Protein AF-A0A3P7MXN6-F1 (afdb_monomer_lite)

Secondary structure (DSSP, 8-state):
-----TT-SS-HHHHHHHHHHHHHHHHHHHTT--B-TTSPBPPPP---PPP---HHHHHHHHHHHTTT-SSPPPGGGSTT----------SS-SGGGTTTHHHHHHHHHHHHHHHT--------

Foldseek 3Di:
DQPDQPPDPDDSVLQVVLLVLLQVLLVCLQVQNDAAQVRHTAYHDPDDDRDDDDNVVRVLVVVVVVVVDPDDDDCVSAPVHDDDDDDDDDPDDPVVCSSPVSVVSSVVVSCCRNNPGPDRDDPD

pLDDT: mean 92.4, std 8.67, range [43.22, 98.19]

InterPro domains:
  IPR001283 Cysteine-rich secretory protein-related [PTHR10334] (16-118)
  IPR014044 CAP domain [PF00188] (20-91)
  IPR014044 CAP domain [SM00198] (13-124)
  IPR035940 CAP superfamily [G3DSA:3.40.33.10] (1-124)
  IPR035940 CAP superfamily [SSF55797] (6-118)

Organism: Onchocerca ochengi (NCBI:txid42157)

Sequence (124 aa):
VTNICLESKLTPLYRENIVAQINKYRSDLVNGKLKNADGKLLPRGKNMLEMTWDCKLENSAQKWADQCAFRHSPENQRVGIGENIYTFRLSRSVEIFNTTASMIAVGSWGSQLSQSYKNNPSNT

Radius of gyration: 16.42 Å; chains: 1; bounding box: 37×36×37 Å

Structure (mmCIF, N/CA/C/O backbone):
data_AF-A0A3P7MXN6-F1
#
_entry.id   AF-A0A3P7MXN6-F1
#
loop_
_atom_site.group_PDB
_atom_site.id
_atom_site.type_symbol
_atom_site.label_atom_id
_atom_site.label_alt_id
_atom_site.label_comp_id
_atom_site.label_asym_id
_atom_site.label_entity_id
_atom_site.label_seq_id
_atom_site.pdbx_PDB_ins_code
_atom_site.Cartn_x
_atom_site.Cartn_y
_atom_site.Cartn_z
_atom_site.occupancy
_atom_site.B_iso_or_equiv
_atom_site.auth_seq_id
_atom_site.auth_comp_id
_atom_site.auth_asym_id
_atom_site.auth_atom_id
_atom_site.pdbx_PDB_model_num
ATOM 1 N N . VAL A 1 1 ? 11.336 -17.733 6.733 1.00 43.22 1 VAL A N 1
ATOM 2 C CA . VAL A 1 1 ? 11.270 -18.061 5.291 1.00 43.22 1 VAL A CA 1
ATOM 3 C C . VAL A 1 1 ? 11.400 -16.751 4.544 1.00 43.22 1 VAL A C 1
ATOM 5 O O . VAL A 1 1 ? 10.565 -15.882 4.750 1.00 43.22 1 VAL A O 1
ATOM 8 N N . THR A 1 2 ? 12.482 -16.540 3.802 1.00 50.03 2 THR A N 1
ATOM 9 C CA . THR A 1 2 ? 12.650 -15.332 2.986 1.00 50.03 2 THR A CA 1
ATOM 10 C C . THR A 1 2 ? 11.583 -15.345 1.892 1.00 50.03 2 THR A C 1
ATOM 12 O O . THR A 1 2 ? 11.527 -16.266 1.082 1.00 50.03 2 THR A O 1
ATOM 15 N N . ASN A 1 3 ? 10.682 -14.362 1.913 1.00 61.31 3 ASN A N 1
ATOM 16 C CA . ASN A 1 3 ? 9.594 -14.233 0.946 1.00 61.31 3 ASN A CA 1
ATOM 17 C C . ASN A 1 3 ? 10.173 -13.677 -0.371 1.00 61.31 3 ASN A C 1
ATOM 19 O O . ASN A 1 3 ? 10.178 -12.469 -0.614 1.00 61.31 3 ASN A O 1
ATOM 23 N N . ILE A 1 4 ? 10.811 -14.555 -1.150 1.00 79.06 4 ILE A N 1
ATOM 24 C CA . ILE A 1 4 ? 11.471 -14.208 -2.412 1.00 79.06 4 ILE A CA 1
ATOM 25 C C . ILE A 1 4 ? 10.415 -14.201 -3.519 1.00 79.06 4 ILE A C 1
ATOM 27 O O . ILE A 1 4 ? 9.860 -15.243 -3.857 1.00 79.06 4 ILE A O 1
ATOM 31 N N . CYS A 1 5 ? 10.177 -13.033 -4.112 1.00 89.56 5 CYS A N 1
ATOM 32 C CA . CYS A 1 5 ? 9.378 -12.906 -5.327 1.00 89.56 5 CYS A CA 1
ATOM 33 C C . CYS A 1 5 ? 10.303 -12.917 -6.551 1.00 89.56 5 CYS A C 1
ATOM 35 O O . CYS A 1 5 ? 11.247 -12.128 -6.626 1.00 89.56 5 CYS A O 1
ATOM 37 N N . LEU A 1 6 ? 10.051 -13.834 -7.489 1.00 87.00 6 LEU A N 1
ATOM 38 C CA . LEU A 1 6 ? 10.842 -13.991 -8.715 1.00 87.00 6 LEU A CA 1
ATOM 39 C C . LEU A 1 6 ? 10.684 -12.770 -9.633 1.00 87.00 6 LEU A C 1
ATOM 41 O O . LEU A 1 6 ? 9.590 -12.222 -9.728 1.00 87.00 6 LEU A O 1
ATOM 45 N N . GLU A 1 7 ? 11.773 -12.374 -10.304 1.00 84.25 7 GLU A N 1
ATOM 46 C CA . GLU A 1 7 ? 11.818 -11.282 -11.304 1.00 84.25 7 GLU A CA 1
ATOM 47 C C . GLU A 1 7 ? 11.319 -9.916 -10.812 1.00 84.25 7 GLU A C 1
ATOM 49 O O . GLU A 1 7 ? 10.943 -9.039 -11.591 1.00 84.25 7 GLU A O 1
ATOM 54 N N . SER A 1 8 ? 11.322 -9.714 -9.500 1.00 89.75 8 SER A N 1
ATOM 55 C CA . SER A 1 8 ? 10.802 -8.486 -8.941 1.00 89.75 8 SER A CA 1
ATOM 56 C C . SER A 1 8 ? 11.770 -7.304 -9.064 1.00 89.75 8 SER A C 1
ATOM 58 O O . SER A 1 8 ? 12.981 -7.432 -8.881 1.00 89.75 8 SER A O 1
ATOM 60 N N . LYS A 1 9 ? 11.186 -6.117 -9.264 1.00 91.81 9 LYS A N 1
ATOM 61 C CA . LYS A 1 9 ? 11.856 -4.812 -9.177 1.00 91.81 9 LYS A CA 1
ATOM 62 C C . LYS A 1 9 ? 11.906 -4.235 -7.751 1.00 91.81 9 LYS A C 1
ATOM 64 O O . LYS A 1 9 ? 12.485 -3.172 -7.547 1.00 91.81 9 LYS A O 1
ATOM 69 N N . LEU A 1 10 ? 11.318 -4.915 -6.765 1.00 90.31 10 LEU A N 1
ATOM 70 C CA . LEU A 1 10 ? 11.335 -4.557 -5.345 1.00 90.31 10 LEU A CA 1
ATOM 71 C C . LEU A 1 10 ? 12.268 -5.477 -4.552 1.00 90.31 10 LEU A C 1
ATOM 73 O O . LEU A 1 10 ? 12.280 -6.702 -4.712 1.00 90.31 10 LEU A O 1
ATOM 77 N N . THR A 1 11 ? 13.015 -4.890 -3.620 1.00 90.25 11 THR A N 1
ATOM 78 C CA . THR A 1 11 ? 13.839 -5.653 -2.677 1.00 90.25 11 THR A CA 1
ATOM 79 C C . THR A 1 11 ? 12.976 -6.247 -1.552 1.00 90.25 11 THR A C 1
ATOM 81 O O . THR A 1 11 ? 11.913 -5.701 -1.245 1.00 90.25 11 THR A O 1
ATOM 84 N N . PRO A 1 12 ? 13.410 -7.335 -0.883 1.00 91.00 12 PRO A N 1
ATOM 85 C CA . PRO A 1 12 ? 12.682 -7.899 0.260 1.00 91.00 12 PRO A CA 1
ATOM 86 C C . PRO A 1 12 ? 12.408 -6.877 1.372 1.00 91.00 12 PRO A C 1
ATOM 88 O O . PRO A 1 12 ? 11.267 -6.739 1.803 1.00 91.00 12 PRO A O 1
ATOM 91 N N . LEU A 1 13 ? 13.419 -6.082 1.740 1.00 89.25 13 LEU A N 1
ATOM 92 C CA . LEU A 1 13 ? 13.285 -5.015 2.735 1.00 89.25 13 LEU A CA 1
ATOM 93 C C . LEU A 1 13 ? 12.218 -3.984 2.336 1.00 89.25 13 LEU A C 1
ATOM 95 O O . LEU A 1 13 ? 11.487 -3.470 3.180 1.00 89.25 13 LEU A O 1
ATOM 99 N N . TYR A 1 14 ? 12.100 -3.681 1.042 1.00 90.44 14 TYR A N 1
ATOM 100 C CA . TYR A 1 14 ? 11.094 -2.738 0.570 1.00 90.44 14 TYR A CA 1
ATOM 101 C C . TYR A 1 14 ? 9.671 -3.271 0.761 1.00 90.44 14 TYR A C 1
ATOM 103 O O . TYR A 1 14 ? 8.805 -2.545 1.244 1.00 90.44 14 TYR A O 1
ATOM 111 N N . ARG A 1 15 ? 9.440 -4.557 0.471 1.00 92.75 15 ARG A N 1
ATOM 112 C CA . ARG A 1 15 ? 8.152 -5.224 0.727 1.00 92.75 15 ARG A CA 1
ATOM 113 C C . ARG A 1 15 ? 7.792 -5.208 2.205 1.00 92.75 15 ARG A C 1
ATOM 115 O O . ARG A 1 15 ? 6.669 -4.855 2.559 1.00 92.75 15 ARG A O 1
ATOM 122 N N . GLU A 1 16 ? 8.752 -5.563 3.058 1.00 93.06 16 GLU A N 1
ATOM 123 C CA . GLU A 1 16 ? 8.580 -5.574 4.513 1.00 93.06 16 GLU A CA 1
ATOM 124 C C . GLU A 1 16 ? 8.166 -4.191 5.022 1.00 93.06 16 GLU A C 1
ATOM 126 O O . GLU A 1 16 ? 7.184 -4.075 5.756 1.00 93.06 16 GLU A O 1
ATOM 131 N N . ASN A 1 17 ? 8.827 -3.132 4.549 1.00 92.50 17 ASN A N 1
ATOM 132 C CA . ASN A 1 17 ? 8.486 -1.758 4.911 1.00 92.50 17 ASN A CA 1
ATOM 133 C C . ASN A 1 17 ? 7.079 -1.351 4.446 1.00 92.50 17 ASN A C 1
ATOM 135 O O . ASN A 1 17 ? 6.359 -0.685 5.194 1.00 92.50 17 ASN A O 1
ATOM 139 N N . ILE A 1 18 ? 6.657 -1.756 3.242 1.00 94.12 18 ILE A N 1
ATOM 140 C CA . ILE A 1 18 ? 5.304 -1.470 2.737 1.00 94.12 18 ILE A CA 1
ATOM 141 C C . ILE A 1 18 ? 4.250 -2.147 3.616 1.00 94.12 18 ILE A C 1
ATOM 143 O O . ILE A 1 18 ? 3.323 -1.481 4.085 1.00 94.12 18 ILE A O 1
ATOM 147 N N . VAL A 1 19 ? 4.397 -3.451 3.874 1.00 96.25 19 VAL A N 1
ATOM 148 C CA . VAL A 1 19 ? 3.454 -4.208 4.715 1.00 96.25 19 VAL A CA 1
ATOM 149 C C . VAL A 1 19 ? 3.419 -3.641 6.127 1.00 96.25 19 VAL A C 1
ATOM 151 O O . VAL A 1 19 ? 2.335 -3.403 6.659 1.00 96.25 19 VAL A O 1
ATOM 154 N N . ALA A 1 20 ? 4.584 -3.359 6.716 1.00 95.75 20 ALA A N 1
ATOM 155 C CA . ALA A 1 20 ? 4.682 -2.782 8.050 1.00 95.75 20 ALA A CA 1
ATOM 156 C C . ALA A 1 20 ? 3.956 -1.433 8.137 1.00 95.75 20 ALA A C 1
ATOM 158 O O . ALA A 1 20 ? 3.207 -1.199 9.086 1.00 95.75 20 ALA A O 1
ATOM 159 N N . GLN A 1 21 ? 4.108 -0.561 7.137 1.00 95.56 21 GLN A N 1
ATOM 160 C CA . GLN A 1 21 ? 3.436 0.738 7.118 1.00 95.56 21 GLN A CA 1
ATOM 161 C C . GLN A 1 21 ? 1.912 0.602 6.978 1.00 95.56 21 GLN A C 1
ATOM 163 O O . GLN A 1 21 ? 1.165 1.297 7.673 1.00 95.56 21 GLN A O 1
ATOM 168 N N . ILE A 1 22 ? 1.439 -0.311 6.123 1.00 97.44 22 ILE A N 1
ATOM 169 C CA . ILE A 1 22 ? 0.006 -0.595 5.961 1.00 97.44 22 ILE A CA 1
ATOM 170 C C . ILE A 1 22 ? -0.574 -1.165 7.263 1.00 97.44 22 ILE A C 1
ATOM 172 O O . ILE A 1 22 ? -1.599 -0.681 7.746 1.00 97.44 22 ILE A O 1
ATOM 176 N N . ASN A 1 23 ? 0.088 -2.151 7.871 1.00 98.19 23 ASN A N 1
ATOM 177 C CA . ASN A 1 23 ? -0.366 -2.769 9.118 1.00 98.19 23 ASN A CA 1
ATOM 178 C C . ASN A 1 23 ? -0.301 -1.806 10.305 1.00 98.19 23 ASN A C 1
ATOM 180 O O . ASN A 1 23 ? -1.208 -1.814 11.135 1.00 98.19 23 ASN A O 1
ATOM 184 N N . LYS A 1 24 ? 0.691 -0.907 10.355 1.00 97.44 24 LYS A N 1
ATOM 185 C CA . LYS A 1 24 ? 0.730 0.187 11.335 1.00 97.44 24 LYS A CA 1
ATOM 186 C C . LYS A 1 24 ? -0.510 1.070 11.211 1.00 97.44 24 LYS A C 1
ATOM 188 O O . LYS A 1 24 ? -1.188 1.296 12.209 1.00 97.44 24 LYS A O 1
ATOM 193 N N . TYR A 1 25 ? -0.851 1.509 9.998 1.00 97.25 25 TYR A N 1
ATOM 194 C CA . TYR A 1 25 ? -2.045 2.326 9.770 1.00 97.25 25 TYR A CA 1
ATOM 195 C C . TYR A 1 25 ? -3.333 1.584 10.166 1.00 97.25 25 TYR A C 1
ATOM 197 O O . TYR A 1 25 ? -4.175 2.139 10.869 1.00 97.25 25 TYR A O 1
ATOM 205 N N . ARG A 1 26 ? -3.472 0.306 9.778 1.00 98.00 26 ARG A N 1
ATOM 206 C CA . ARG A 1 26 ? -4.611 -0.551 10.168 1.00 98.00 26 ARG A CA 1
ATOM 207 C C . ARG A 1 26 ? -4.717 -0.709 11.685 1.00 98.00 26 ARG A C 1
ATOM 209 O O . ARG A 1 26 ? -5.819 -0.640 12.223 1.00 98.00 26 ARG A O 1
ATOM 216 N N . SER A 1 27 ? -3.585 -0.881 12.367 1.00 98.12 27 SER A N 1
ATOM 217 C CA . SER A 1 27 ? -3.502 -0.970 13.827 1.00 98.12 27 SER A CA 1
ATOM 218 C C . SER A 1 27 ? -3.907 0.342 14.501 1.00 98.12 27 SER A C 1
ATOM 220 O O . SER A 1 27 ? -4.711 0.340 15.432 1.00 98.12 27 SER A O 1
ATOM 222 N N . ASP A 1 28 ? -3.414 1.482 14.019 1.00 97.56 28 ASP A N 1
ATOM 223 C CA . ASP A 1 28 ? -3.774 2.789 14.570 1.00 97.56 28 ASP A CA 1
ATOM 224 C C . ASP A 1 28 ? -5.261 3.109 14.349 1.00 97.56 28 ASP A C 1
ATOM 226 O O . ASP A 1 28 ? -5.910 3.648 15.251 1.00 97.56 28 ASP A O 1
ATOM 230 N N . LEU A 1 29 ? -5.825 2.701 13.205 1.00 96.38 29 LEU A N 1
ATOM 231 C CA . LEU A 1 29 ? -7.258 2.790 12.927 1.00 96.38 29 LEU A CA 1
ATOM 232 C C . LEU A 1 29 ? -8.073 2.004 13.961 1.00 96.38 29 LEU A C 1
ATOM 234 O O . LEU A 1 29 ? -8.926 2.581 14.630 1.00 96.38 29 LEU A O 1
ATOM 238 N N . VAL A 1 30 ? -7.796 0.708 14.141 1.00 96.38 30 VAL A N 1
ATOM 239 C CA . VAL A 1 30 ? -8.591 -0.128 15.063 1.00 96.38 30 VAL A CA 1
ATOM 240 C C . VAL A 1 30 ? -8.357 0.190 16.533 1.00 96.38 30 VAL A C 1
ATOM 242 O O . VAL A 1 30 ? -9.215 -0.092 17.361 1.00 96.38 30 VAL A O 1
ATOM 245 N N . ASN A 1 31 ? -7.243 0.827 16.876 1.00 96.88 31 ASN A N 1
ATOM 246 C CA . ASN A 1 31 ? -7.011 1.323 18.229 1.00 96.88 31 ASN A CA 1
ATOM 247 C C . ASN A 1 31 ? -7.644 2.703 18.486 1.00 96.88 31 ASN A C 1
ATOM 249 O O . ASN A 1 31 ? -7.507 3.231 19.592 1.00 96.88 31 ASN A O 1
ATOM 253 N N . GLY A 1 32 ? -8.357 3.270 17.505 1.00 96.06 32 GLY A N 1
ATOM 254 C CA . GLY A 1 32 ? -9.064 4.544 17.634 1.00 96.06 32 GLY A CA 1
ATOM 255 C C . GLY A 1 32 ? -8.126 5.745 17.746 1.00 96.06 32 GLY A C 1
ATOM 256 O O . GLY A 1 32 ? -8.412 6.690 18.477 1.00 96.06 32 GLY A O 1
ATOM 257 N N . LYS A 1 33 ? -6.968 5.696 17.076 1.00 97.44 33 LYS A N 1
ATOM 258 C CA . LYS A 1 33 ? -5.964 6.774 17.103 1.00 97.44 33 LYS A CA 1
ATOM 259 C C . LYS A 1 33 ? -6.076 7.739 15.925 1.00 97.44 33 LYS A C 1
ATOM 261 O O . LYS A 1 33 ? -5.461 8.803 15.949 1.00 97.44 33 LYS A O 1
ATOM 266 N N . LEU A 1 34 ? -6.821 7.365 14.887 1.00 96.81 34 LEU A N 1
ATOM 267 C CA . LEU A 1 34 ? -6.982 8.168 13.678 1.00 96.81 34 LEU A CA 1
ATOM 268 C C . LEU A 1 34 ? -8.252 9.014 13.742 1.00 96.81 34 LEU A C 1
ATOM 270 O O . LEU A 1 34 ? -9.255 8.614 14.338 1.00 96.81 34 LEU A O 1
ATOM 274 N N . LYS A 1 35 ? -8.194 10.189 13.114 1.00 96.75 35 LYS A N 1
ATOM 275 C CA . LYS A 1 35 ? -9.304 11.139 13.039 1.00 96.75 35 LYS A CA 1
ATOM 276 C C . LYS A 1 35 ? -9.983 11.089 11.675 1.00 96.75 35 LYS A C 1
ATOM 278 O O . LYS A 1 35 ? -9.317 10.901 10.658 1.00 96.75 35 LYS A O 1
ATOM 283 N N . ASN A 1 36 ? -11.292 11.299 11.677 1.00 96.81 36 ASN A N 1
ATOM 284 C CA . ASN A 1 36 ? -12.087 11.551 10.482 1.00 96.81 36 ASN A CA 1
ATOM 285 C C . ASN A 1 36 ? -11.909 13.013 10.002 1.00 96.81 36 ASN A C 1
ATOM 287 O O . ASN A 1 36 ? -11.179 13.795 10.622 1.00 96.81 36 ASN A O 1
ATOM 291 N N . ALA A 1 37 ? -12.591 13.400 8.923 1.00 97.38 37 ALA A N 1
ATOM 292 C CA . ALA A 1 37 ? -12.510 14.747 8.347 1.00 97.38 37 ALA A CA 1
ATOM 293 C C . ALA A 1 37 ? -13.024 15.873 9.268 1.00 97.38 37 ALA A C 1
ATOM 295 O O . ALA A 1 37 ? -12.587 17.013 9.145 1.00 97.38 37 ALA A O 1
ATOM 296 N N . ASP A 1 38 ? -13.886 15.555 10.238 1.00 97.12 38 ASP A N 1
ATOM 297 C CA . ASP A 1 38 ? -14.373 16.508 11.246 1.00 97.12 38 ASP A CA 1
ATOM 298 C C . ASP A 1 38 ? -13.429 16.605 12.464 1.00 97.12 38 ASP A C 1
ATOM 300 O O . ASP A 1 38 ? -13.759 17.219 13.480 1.00 97.12 38 ASP A O 1
ATOM 304 N N . GLY A 1 39 ? -12.266 15.947 12.413 1.00 96.44 39 GLY A N 1
ATOM 305 C CA . GLY A 1 39 ? -11.284 15.931 13.496 1.00 96.44 39 GLY A CA 1
ATOM 306 C C . GLY A 1 39 ? -11.656 15.038 14.686 1.00 96.44 39 GLY A C 1
ATOM 307 O O . GLY A 1 39 ? -10.958 15.065 15.706 1.00 96.44 39 GLY A O 1
ATOM 308 N N . LYS A 1 40 ? -12.716 14.228 14.575 1.00 96.75 40 LYS A N 1
ATOM 309 C CA . LYS A 1 40 ? -13.148 13.285 15.618 1.00 96.75 40 LYS A CA 1
ATOM 310 C C . LYS A 1 40 ? -12.371 11.981 15.508 1.00 96.75 40 LYS A C 1
ATOM 312 O O . LYS A 1 40 ? -12.189 11.466 14.408 1.00 96.75 40 LYS A O 1
ATOM 317 N N . LEU A 1 41 ? -11.945 11.429 16.646 1.00 96.75 41 LEU A N 1
ATOM 318 C CA . LEU A 1 41 ? -11.363 10.086 16.681 1.00 96.75 41 LEU A CA 1
ATOM 319 C C . LEU A 1 41 ? -12.403 9.050 16.239 1.00 96.75 41 LEU A C 1
ATOM 321 O O . LEU A 1 41 ? -13.573 9.120 16.631 1.00 96.75 41 LEU A O 1
ATOM 325 N N . LEU A 1 42 ? -11.957 8.102 15.420 1.00 95.62 42 LEU A N 1
ATOM 326 C CA . LEU A 1 42 ? -12.750 6.943 15.023 1.00 95.62 42 LEU A CA 1
ATOM 327 C C . LEU A 1 42 ? -12.817 5.928 16.175 1.00 95.62 42 LEU A C 1
ATOM 329 O O . LEU A 1 42 ? -11.887 5.860 16.985 1.00 95.62 42 LEU A O 1
ATOM 333 N N . PRO A 1 43 ? -13.894 5.134 16.285 1.00 95.81 43 PRO A N 1
ATOM 334 C CA . PRO A 1 43 ? -14.040 4.146 17.337 1.00 95.81 43 PRO A CA 1
ATOM 335 C C . PRO A 1 43 ? -13.036 3.014 17.180 1.00 95.81 43 PRO A C 1
ATOM 337 O O . PRO A 1 43 ? -12.473 2.768 16.112 1.00 95.81 43 PRO A O 1
ATOM 340 N N . ARG A 1 44 ? -12.866 2.272 18.272 1.00 95.81 44 ARG A N 1
ATOM 341 C CA . ARG A 1 44 ? -12.049 1.065 18.263 1.00 95.81 44 ARG A CA 1
ATOM 342 C C . ARG A 1 44 ? -12.691 -0.032 17.415 1.00 95.81 44 ARG A C 1
ATOM 344 O O . ARG A 1 44 ? -13.892 -0.289 17.489 1.00 95.81 44 ARG A O 1
ATOM 351 N N . GLY A 1 45 ? -11.846 -0.689 16.634 1.00 94.50 45 GLY A N 1
ATOM 352 C CA . GLY A 1 45 ? -12.143 -1.825 15.776 1.00 94.50 45 GLY A CA 1
ATOM 353 C C . GLY A 1 45 ? -11.864 -3.164 16.462 1.00 94.50 45 GLY A C 1
ATOM 354 O O . GLY A 1 45 ? -11.104 -3.237 17.425 1.00 94.50 45 GLY A O 1
ATOM 355 N N . LYS A 1 46 ? -12.417 -4.244 15.909 1.00 93.88 46 LYS A N 1
ATOM 356 C CA . LYS A 1 46 ? -12.010 -5.631 16.191 1.00 93.88 46 LYS A CA 1
ATOM 357 C C . LYS A 1 46 ? -11.934 -6.404 14.875 1.00 93.88 46 LYS A C 1
ATOM 359 O O . LYS A 1 46 ? -12.510 -5.964 13.885 1.00 93.88 46 LYS A O 1
ATOM 364 N N . ASN A 1 47 ? -11.240 -7.541 14.865 1.00 94.69 47 ASN A N 1
ATOM 365 C CA . ASN A 1 47 ? -11.143 -8.447 13.708 1.00 94.69 47 ASN A CA 1
ATOM 366 C C . ASN A 1 47 ? -10.566 -7.812 12.424 1.00 94.69 47 ASN A C 1
ATOM 368 O O . ASN A 1 47 ? -10.888 -8.235 11.315 1.00 94.69 47 ASN A O 1
ATOM 372 N N . MET A 1 48 ? -9.698 -6.805 12.552 1.00 97.19 48 MET A N 1
ATOM 373 C CA . MET A 1 48 ? -8.946 -6.288 11.410 1.00 97.19 48 MET A CA 1
ATOM 374 C C . MET A 1 48 ? -7.802 -7.242 11.085 1.00 97.19 48 MET A C 1
ATOM 376 O O . MET A 1 48 ? -6.895 -7.412 11.894 1.00 97.19 48 MET A O 1
ATOM 380 N N . LEU A 1 49 ? -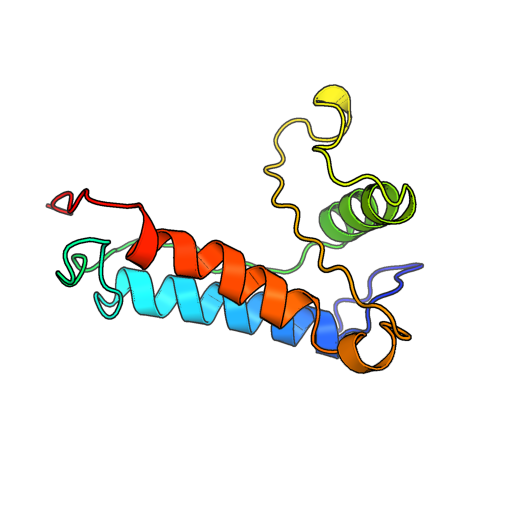7.848 -7.851 9.902 1.00 97.88 49 LEU A N 1
ATOM 381 C CA . LEU A 1 49 ? -6.818 -8.794 9.468 1.00 97.88 49 LEU A CA 1
ATOM 382 C C . LEU A 1 49 ? -5.458 -8.106 9.313 1.00 97.88 49 LEU A C 1
ATOM 384 O O . LEU A 1 49 ? -5.375 -6.973 8.824 1.00 97.88 49 LEU A O 1
ATOM 388 N N . GLU A 1 50 ? -4.398 -8.807 9.688 1.00 97.75 50 GLU A N 1
ATOM 389 C CA . GLU A 1 50 ? -3.030 -8.401 9.388 1.00 97.75 50 GLU A CA 1
ATOM 390 C C . GLU A 1 50 ? -2.716 -8.713 7.920 1.00 97.75 50 GLU A C 1
ATOM 392 O O . GLU A 1 50 ? -2.972 -9.819 7.444 1.00 97.75 50 GLU A O 1
ATOM 397 N N . MET A 1 51 ? -2.204 -7.727 7.182 1.00 97.50 51 MET A N 1
ATOM 398 C CA . MET A 1 51 ? -1.819 -7.918 5.786 1.00 97.50 51 MET A CA 1
ATOM 399 C C . MET A 1 51 ? -0.492 -8.666 5.701 1.00 97.50 51 MET A C 1
ATOM 401 O O . MET A 1 51 ? 0.430 -8.399 6.471 1.00 97.50 51 MET A O 1
ATOM 405 N N . THR A 1 52 ? -0.371 -9.532 4.702 1.00 96.94 52 THR A N 1
ATOM 406 C CA . THR A 1 52 ? 0.875 -10.198 4.323 1.00 96.94 52 THR A CA 1
ATOM 407 C C . THR A 1 52 ? 1.237 -9.841 2.885 1.00 96.94 52 THR A C 1
ATOM 409 O O . THR A 1 52 ? 0.405 -9.347 2.121 1.00 96.94 52 THR A O 1
ATOM 412 N N . TRP A 1 53 ? 2.501 -10.048 2.514 1.00 96.00 53 TRP A N 1
ATOM 413 C CA . TRP A 1 53 ? 2.937 -9.835 1.138 1.00 96.00 53 TRP A CA 1
ATOM 414 C C . TRP A 1 53 ? 2.630 -11.052 0.264 1.00 96.00 53 TRP A C 1
ATOM 416 O O . TRP A 1 53 ? 2.993 -12.174 0.624 1.00 96.00 53 TRP A O 1
ATOM 426 N N . ASP A 1 54 ? 2.045 -10.811 -0.908 1.00 95.94 54 ASP A N 1
ATOM 427 C CA . ASP A 1 54 ? 1.775 -11.825 -1.927 1.00 95.94 54 ASP A CA 1
ATOM 428 C C . ASP A 1 54 ? 2.503 -11.464 -3.233 1.00 95.94 54 ASP A C 1
ATOM 430 O O . ASP A 1 54 ? 2.243 -10.429 -3.854 1.00 95.94 54 ASP A O 1
ATOM 434 N N . CYS A 1 55 ? 3.415 -12.336 -3.670 1.00 95.81 55 CYS A N 1
ATOM 435 C CA . CYS A 1 55 ? 4.209 -12.120 -4.880 1.00 95.81 55 CYS A CA 1
ATOM 436 C C . CYS A 1 55 ? 3.373 -12.100 -6.172 1.00 95.81 55 CYS A C 1
ATOM 438 O O . CYS A 1 55 ? 3.774 -11.471 -7.148 1.00 95.81 55 CYS A O 1
ATOM 440 N N . LYS A 1 56 ? 2.218 -12.777 -6.224 1.00 95.00 56 LYS A N 1
ATOM 441 C CA . LYS A 1 56 ? 1.332 -12.731 -7.397 1.00 95.00 56 LYS A CA 1
ATOM 442 C C . LYS A 1 56 ? 0.692 -11.353 -7.524 1.00 95.00 56 LYS A C 1
ATOM 444 O O . LYS A 1 56 ? 0.654 -10.826 -8.635 1.00 95.00 56 LYS A O 1
ATOM 449 N N . LEU A 1 57 ? 0.262 -10.761 -6.404 1.00 96.94 57 LEU A N 1
ATOM 450 C CA . LEU A 1 57 ? -0.270 -9.393 -6.378 1.00 96.94 57 LEU A CA 1
ATOM 451 C C . LEU A 1 57 ? 0.794 -8.374 -6.793 1.00 96.94 57 LEU A C 1
ATOM 453 O O . LEU A 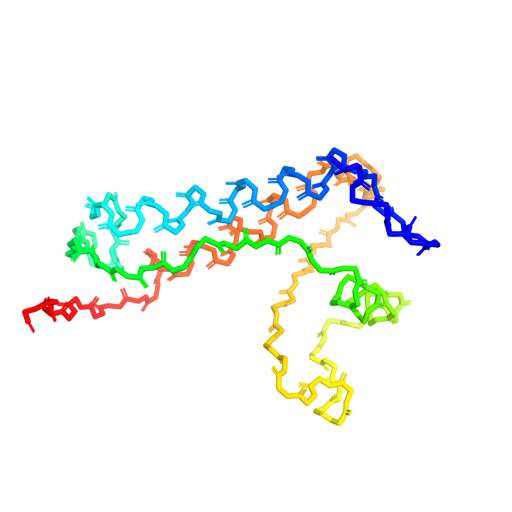1 57 ? 0.525 -7.511 -7.630 1.00 96.94 57 LEU A O 1
ATOM 457 N N . GLU A 1 58 ? 2.016 -8.516 -6.273 1.00 96.44 58 GLU A N 1
ATOM 458 C CA . GLU A 1 58 ? 3.161 -7.704 -6.693 1.00 96.44 58 GLU A CA 1
ATOM 459 C C . GLU A 1 58 ? 3.402 -7.804 -8.199 1.00 96.44 58 GLU A C 1
ATOM 461 O O . GLU A 1 58 ? 3.501 -6.782 -8.872 1.00 96.44 58 GLU A O 1
ATOM 466 N N . ASN A 1 59 ? 3.446 -9.018 -8.747 1.00 95.88 59 ASN A N 1
ATOM 467 C CA . ASN A 1 59 ? 3.715 -9.224 -10.166 1.00 95.88 59 ASN A CA 1
ATOM 468 C C . ASN A 1 59 ? 2.625 -8.609 -11.054 1.00 95.88 59 ASN A C 1
ATOM 470 O O . ASN A 1 59 ? 2.944 -8.014 -12.084 1.00 95.88 59 ASN A O 1
ATOM 474 N N . SER A 1 60 ? 1.345 -8.709 -10.673 1.00 96.25 60 SER A N 1
ATOM 475 C CA . SER A 1 60 ? 0.268 -8.014 -11.392 1.00 96.25 60 SER A CA 1
ATOM 476 C C . SER A 1 60 ? 0.386 -6.492 -11.289 1.00 96.25 60 SER A C 1
ATOM 478 O O . SER A 1 60 ? 0.265 -5.804 -12.302 1.00 96.25 60 SER A O 1
ATOM 480 N N . ALA A 1 61 ? 0.694 -5.965 -10.099 1.00 96.81 61 ALA A N 1
ATOM 481 C CA . ALA A 1 61 ? 0.848 -4.531 -9.882 1.00 96.81 61 ALA A CA 1
ATOM 482 C C . ALA A 1 61 ? 2.054 -3.967 -10.649 1.00 96.81 61 ALA A C 1
ATOM 484 O O . ALA A 1 61 ? 1.945 -2.917 -11.277 1.00 96.81 61 ALA A O 1
ATOM 485 N N . GLN A 1 62 ? 3.182 -4.684 -10.668 1.00 96.38 62 GLN A N 1
ATOM 486 C CA . GLN A 1 62 ? 4.385 -4.288 -11.396 1.00 96.38 62 GLN A CA 1
ATOM 487 C C . GLN A 1 62 ? 4.144 -4.263 -12.908 1.00 96.38 62 GLN A C 1
ATOM 489 O O . GLN A 1 62 ? 4.522 -3.296 -13.565 1.00 96.38 62 GLN A O 1
ATOM 494 N N . LYS A 1 63 ? 3.459 -5.277 -13.460 1.00 96.31 63 LYS A N 1
ATOM 495 C CA . LYS A 1 63 ? 3.086 -5.309 -14.886 1.00 96.31 63 LYS A CA 1
ATOM 496 C C . LYS A 1 63 ? 2.240 -4.104 -15.292 1.00 96.31 63 LYS A C 1
ATOM 498 O O . LYS A 1 63 ? 2.408 -3.591 -16.398 1.00 96.31 63 LYS A O 1
ATOM 503 N N . TRP A 1 64 ? 1.340 -3.661 -14.413 1.00 97.62 64 TRP A N 1
ATOM 504 C CA . TRP A 1 64 ? 0.531 -2.472 -14.656 1.00 97.62 64 TRP A CA 1
ATOM 505 C C . TRP A 1 64 ? 1.329 -1.174 -14.493 1.00 97.62 64 TRP A C 1
ATOM 507 O O . TRP A 1 64 ? 1.245 -0.293 -15.348 1.00 97.62 64 TRP A O 1
ATOM 517 N N . ALA A 1 65 ? 2.158 -1.075 -13.451 1.00 96.19 65 ALA A N 1
ATOM 518 C CA . ALA A 1 65 ? 3.031 0.076 -13.222 1.00 96.19 65 ALA A CA 1
ATOM 519 C C . ALA A 1 65 ? 3.991 0.319 -14.402 1.00 96.19 65 ALA A C 1
ATOM 521 O O . ALA A 1 65 ? 4.210 1.467 -14.787 1.00 96.19 65 ALA A O 1
ATOM 522 N N . ASP A 1 66 ? 4.484 -0.751 -15.032 1.00 96.44 66 ASP A N 1
ATOM 523 C CA . ASP A 1 66 ? 5.354 -0.699 -16.214 1.00 96.44 66 ASP A CA 1
ATOM 524 C C . ASP A 1 66 ? 4.688 -0.063 -17.447 1.00 96.44 66 ASP A C 1
ATOM 526 O O . ASP A 1 66 ? 5.383 0.384 -18.356 1.00 96.44 66 ASP A O 1
ATOM 530 N N . GLN A 1 67 ? 3.353 0.028 -17.482 1.00 96.94 67 GLN A N 1
ATOM 531 C CA . GLN A 1 67 ? 2.626 0.724 -18.551 1.00 96.94 67 GLN A CA 1
ATOM 532 C C . GLN A 1 67 ? 2.707 2.252 -18.425 1.00 96.94 67 GLN A C 1
ATOM 534 O O . GLN A 1 67 ? 2.261 2.962 -19.327 1.00 96.94 67 GLN A O 1
ATOM 539 N N . CYS A 1 68 ? 3.210 2.771 -17.297 1.00 95.25 68 CYS A N 1
ATOM 540 C CA . CYS A 1 68 ? 3.299 4.204 -17.004 1.00 95.25 68 CYS A CA 1
ATOM 541 C C . CYS A 1 68 ? 1.958 4.951 -17.178 1.00 95.25 68 CYS A C 1
ATOM 543 O O . CYS A 1 68 ? 1.925 6.131 -17.537 1.00 95.25 68 CYS A O 1
ATOM 545 N N . ALA A 1 69 ? 0.837 4.271 -16.920 1.00 95.12 69 ALA A N 1
ATOM 546 C CA . ALA A 1 69 ? -0.507 4.810 -17.087 1.00 95.12 69 ALA A CA 1
ATOM 547 C C . ALA A 1 69 ? -1.146 5.114 -15.727 1.00 95.12 69 ALA A C 1
ATOM 549 O O . ALA A 1 69 ? -1.404 4.212 -14.934 1.00 95.12 69 ALA A O 1
ATOM 550 N N . PHE A 1 70 ? -1.474 6.384 -15.469 1.00 96.50 70 PHE A N 1
ATOM 551 C CA . PHE A 1 70 ? -2.215 6.769 -14.263 1.00 96.50 70 PHE A CA 1
ATOM 552 C C . PHE A 1 70 ? -3.724 6.563 -14.451 1.00 96.50 70 PHE A C 1
ATOM 554 O O . PHE A 1 70 ? -4.497 7.506 -14.606 1.00 96.50 70 PHE A O 1
ATOM 561 N N . ARG A 1 71 ? -4.119 5.293 -14.500 1.00 97.06 71 ARG A N 1
ATOM 562 C CA . ARG A 1 71 ? -5.506 4.815 -14.525 1.00 97.06 71 ARG A CA 1
ATOM 563 C C . ARG A 1 71 ? -5.548 3.410 -13.932 1.00 97.06 71 ARG A C 1
ATOM 565 O O . ARG A 1 71 ? -4.503 2.775 -13.805 1.00 97.06 71 ARG A O 1
ATOM 572 N N . HIS A 1 72 ? -6.734 2.930 -13.584 1.00 98.19 72 HIS A N 1
ATOM 573 C CA . HIS A 1 72 ? -6.882 1.562 -13.097 1.00 98.19 72 HIS A CA 1
ATOM 574 C C . HIS A 1 72 ? -6.604 0.526 -14.188 1.00 98.19 72 HIS A C 1
ATOM 576 O O . HIS A 1 72 ? -6.885 0.784 -15.366 1.00 98.19 72 HIS A O 1
ATOM 582 N N . SER A 1 73 ? -6.083 -0.641 -13.799 1.00 98.06 73 SER A N 1
ATOM 583 C CA . SER A 1 73 ? -5.962 -1.770 -14.721 1.00 98.06 73 SER A CA 1
ATOM 584 C C . SER A 1 73 ? -7.349 -2.289 -15.140 1.00 98.06 73 SER A C 1
ATOM 586 O O . SER A 1 73 ? -8.326 -2.150 -14.384 1.00 98.06 73 SER A O 1
ATOM 588 N N . PRO A 1 74 ? -7.475 -2.854 -16.360 1.00 97.81 74 PRO A N 1
ATOM 589 C CA . PRO A 1 74 ? -8.715 -3.463 -16.829 1.00 97.81 74 PRO A CA 1
ATOM 590 C C . PRO A 1 74 ? -9.273 -4.476 -15.825 1.00 97.81 74 PRO A C 1
ATOM 592 O O . PRO A 1 74 ? -8.527 -5.269 -15.259 1.00 97.81 74 PRO A O 1
ATOM 595 N N . GLU A 1 75 ? -10.591 -4.489 -15.620 1.00 96.81 75 GLU A N 1
ATOM 596 C CA . GLU A 1 75 ? -11.228 -5.317 -14.582 1.00 96.81 75 GLU A CA 1
ATOM 597 C C . GLU A 1 75 ? -10.932 -6.814 -14.732 1.00 96.81 75 GLU A C 1
ATOM 599 O O . GLU A 1 75 ? -10.705 -7.509 -13.742 1.00 96.81 75 GLU A O 1
ATOM 604 N N . ASN A 1 76 ? -10.844 -7.302 -15.970 1.00 96.75 76 ASN A N 1
ATOM 605 C CA . ASN A 1 76 ? -10.490 -8.688 -16.270 1.00 96.75 76 ASN A CA 1
ATOM 606 C C . ASN A 1 76 ? -9.045 -9.058 -15.878 1.00 96.75 76 ASN A C 1
ATOM 608 O O . ASN A 1 76 ? -8.737 -10.242 -15.782 1.00 96.75 76 ASN A O 1
ATOM 612 N N . GLN A 1 77 ? -8.168 -8.080 -15.636 1.00 95.75 77 GLN A N 1
ATOM 613 C CA . GLN A 1 77 ? -6.801 -8.290 -15.144 1.00 95.75 77 GLN A CA 1
ATOM 614 C C . GLN A 1 77 ? -6.704 -8.255 -13.610 1.00 95.75 77 GLN A C 1
ATOM 616 O O . GLN A 1 77 ? -5.665 -8.619 -13.062 1.00 95.75 77 GLN A O 1
ATOM 621 N N . ARG A 1 78 ? -7.778 -7.859 -12.913 1.00 96.00 78 ARG A N 1
ATOM 622 C CA . ARG A 1 78 ? -7.832 -7.718 -11.448 1.00 96.00 78 ARG A CA 1
ATOM 623 C C . ARG A 1 78 ? -9.087 -8.351 -10.837 1.00 96.00 78 ARG A C 1
ATOM 625 O O . ARG A 1 78 ? -9.665 -7.837 -9.881 1.00 96.00 78 ARG A O 1
ATOM 632 N N . VAL A 1 79 ? -9.521 -9.485 -11.390 1.00 96.38 79 VAL A N 1
ATOM 633 C CA . VAL A 1 79 ? -10.687 -10.235 -10.895 1.00 96.38 79 VAL A CA 1
ATOM 634 C C . VAL A 1 79 ? -10.459 -10.646 -9.439 1.00 96.38 79 VAL A C 1
ATOM 636 O O . VAL A 1 79 ? -9.514 -11.368 -9.131 1.00 96.38 79 VAL A O 1
ATOM 639 N N . GLY A 1 80 ? -11.323 -10.169 -8.539 1.00 96.62 80 GLY A N 1
ATOM 640 C CA . GLY A 1 80 ? -11.212 -10.422 -7.098 1.00 96.62 80 GLY A CA 1
ATOM 641 C C . GLY A 1 80 ? -10.087 -9.652 -6.392 1.00 96.62 80 GLY A C 1
ATOM 642 O O . GLY A 1 80 ? -9.814 -9.929 -5.228 1.00 96.62 80 GLY A O 1
ATOM 643 N N . ILE A 1 81 ? -9.444 -8.691 -7.066 1.00 97.69 81 ILE A N 1
ATOM 644 C CA . ILE A 1 81 ? -8.308 -7.920 -6.549 1.00 97.69 81 ILE A CA 1
ATOM 645 C C . ILE A 1 81 ? -8.673 -6.427 -6.515 1.00 97.69 81 ILE A C 1
ATOM 647 O O . ILE A 1 81 ? -9.065 -5.828 -7.520 1.00 97.69 81 ILE A O 1
ATOM 651 N N . GLY A 1 82 ? -8.539 -5.812 -5.338 1.00 97.75 82 GLY A N 1
ATOM 652 C CA . GLY A 1 82 ? -8.611 -4.356 -5.188 1.00 97.75 82 GLY A CA 1
ATOM 653 C C . GLY A 1 82 ? -7.332 -3.682 -5.689 1.00 97.75 82 GLY A C 1
ATOM 654 O O . GLY A 1 82 ? -6.255 -4.267 -5.618 1.00 97.75 82 GLY A O 1
ATOM 655 N N . GLU A 1 83 ? -7.432 -2.444 -6.168 1.00 98.12 83 GLU A N 1
ATOM 656 C CA . GLU A 1 83 ? -6.287 -1.714 -6.714 1.00 98.12 83 GLU A CA 1
ATOM 657 C C . GLU A 1 83 ? -6.272 -0.270 -6.213 1.00 98.12 83 GLU A C 1
ATOM 659 O O . GLU A 1 83 ? -7.245 0.461 -6.382 1.00 98.12 83 GLU A O 1
ATOM 664 N N . ASN A 1 84 ? -5.138 0.146 -5.648 1.00 97.75 84 ASN A N 1
ATOM 665 C CA . ASN A 1 84 ? -4.831 1.546 -5.391 1.00 97.75 84 ASN A CA 1
ATOM 666 C C . ASN A 1 84 ? -3.692 1.983 -6.316 1.00 97.75 84 ASN A C 1
ATOM 668 O O . ASN A 1 84 ? -2.704 1.266 -6.472 1.00 97.75 84 ASN A O 1
ATOM 672 N N . ILE A 1 85 ? -3.806 3.184 -6.884 1.00 97.25 85 ILE A N 1
ATOM 673 C CA . ILE A 1 85 ? -2.788 3.785 -7.751 1.00 97.25 85 ILE A CA 1
ATOM 674 C C . ILE A 1 85 ? -2.305 5.109 -7.161 1.00 97.25 85 ILE A C 1
ATOM 676 O O . ILE A 1 85 ? -3.059 5.849 -6.527 1.00 97.25 85 ILE A O 1
ATOM 680 N N . TYR A 1 86 ? -1.026 5.407 -7.357 1.00 95.69 86 TYR A N 1
ATOM 681 C CA . TYR A 1 86 ? -0.421 6.673 -6.966 1.00 95.69 86 TYR A CA 1
ATOM 682 C C . TYR A 1 86 ? 0.645 7.053 -7.986 1.00 95.69 86 TYR A C 1
ATOM 684 O O . TYR A 1 86 ? 1.382 6.200 -8.474 1.00 95.69 86 TYR A O 1
ATOM 692 N N . THR A 1 87 ? 0.733 8.340 -8.296 1.00 93.00 87 THR A N 1
ATOM 693 C CA . THR A 1 87 ? 1.807 8.907 -9.106 1.00 93.00 87 THR A CA 1
ATOM 694 C C . THR A 1 87 ? 2.185 10.255 -8.525 1.00 93.00 87 THR A C 1
ATOM 696 O O . THR A 1 87 ? 1.353 10.967 -7.969 1.00 93.00 87 THR A O 1
ATOM 699 N N . PHE A 1 88 ? 3.432 10.644 -8.720 1.00 88.38 88 PHE A N 1
ATOM 700 C CA . PHE A 1 88 ? 3.888 12.007 -8.510 1.00 88.38 88 PHE A CA 1
ATOM 701 C C . PHE A 1 88 ? 4.634 12.453 -9.762 1.00 88.38 88 PHE A C 1
ATOM 703 O O . PHE A 1 88 ? 5.171 11.631 -10.504 1.00 88.38 88 PHE A O 1
ATOM 710 N N . ARG A 1 89 ? 4.613 13.755 -10.039 1.00 87.69 89 ARG A N 1
ATOM 711 C CA . ARG A 1 89 ? 5.331 14.349 -11.167 1.00 87.69 89 ARG A CA 1
ATOM 712 C C . ARG A 1 89 ? 6.352 15.323 -10.620 1.00 87.69 89 ARG A C 1
ATOM 714 O O . ARG A 1 89 ? 6.012 16.187 -9.819 1.00 87.69 89 ARG A O 1
ATOM 721 N N . LEU A 1 90 ? 7.588 15.176 -11.070 1.00 86.56 90 LEU A N 1
ATOM 722 C CA . LEU A 1 90 ? 8.687 16.068 -10.738 1.00 86.56 90 LEU A CA 1
ATOM 723 C C . LEU A 1 90 ? 9.304 16.574 -12.033 1.00 86.56 90 LEU A C 1
ATOM 725 O O . LEU A 1 90 ? 9.290 15.883 -13.047 1.00 86.56 90 LEU A O 1
ATOM 729 N N . SER A 1 91 ? 9.883 17.769 -11.984 1.00 89.44 91 SER A N 1
ATOM 730 C CA . SER A 1 91 ? 10.696 18.309 -13.078 1.00 89.44 91 SER A CA 1
ATOM 731 C C . SER A 1 91 ? 12.109 17.711 -13.132 1.00 89.44 91 SER A C 1
ATOM 733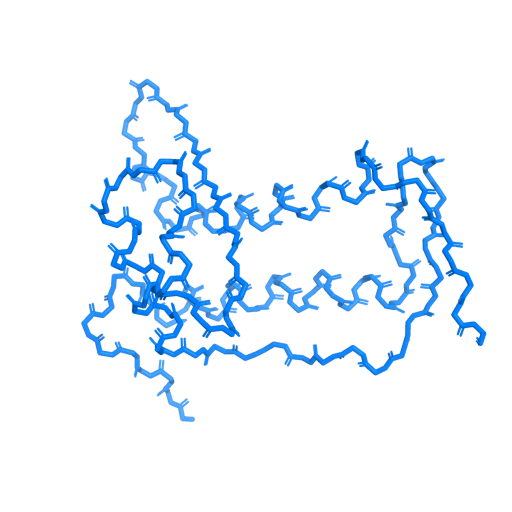 O O . SER A 1 91 ? 12.892 18.071 -14.004 1.00 89.44 91 SER A O 1
ATOM 735 N N . ARG A 1 92 ? 12.453 16.827 -12.187 1.00 86.62 92 ARG A N 1
ATOM 736 C CA . ARG A 1 92 ? 13.783 16.228 -11.989 1.00 86.62 92 ARG A CA 1
ATOM 737 C C . ARG A 1 92 ? 13.671 14.702 -11.945 1.00 86.62 92 ARG A C 1
ATOM 739 O O . ARG A 1 92 ? 12.561 14.178 -11.867 1.00 86.62 92 ARG A O 1
ATOM 746 N N . SER A 1 93 ? 14.815 14.012 -11.917 1.00 87.50 93 SER A N 1
ATOM 747 C CA . SER A 1 93 ? 14.859 12.556 -11.724 1.00 87.50 93 SER A CA 1
ATOM 748 C C . SER A 1 93 ? 14.079 12.128 -10.475 1.00 87.50 93 SER A C 1
ATOM 750 O O . SER A 1 93 ? 14.208 12.728 -9.404 1.00 87.50 93 SER A O 1
ATOM 752 N N . VAL A 1 94 ? 13.272 11.078 -10.630 1.00 88.62 94 VAL A N 1
ATOM 753 C CA . VAL A 1 94 ? 12.479 10.460 -9.557 1.00 88.62 94 VAL A CA 1
ATOM 754 C C . VAL A 1 94 ? 13.273 9.422 -8.763 1.00 88.62 94 VAL A C 1
ATOM 756 O O . VAL A 1 94 ? 12.775 8.933 -7.754 1.00 88.62 94 VAL A O 1
ATOM 759 N N . GLU A 1 95 ? 14.509 9.110 -9.167 1.00 86.25 95 GLU A N 1
ATOM 760 C CA . GLU A 1 95 ? 15.330 8.050 -8.559 1.00 86.25 95 GLU A CA 1
ATOM 761 C C . GLU A 1 95 ? 15.570 8.253 -7.062 1.00 86.25 95 GLU A C 1
ATOM 763 O O . GLU A 1 95 ? 15.623 7.285 -6.305 1.00 86.25 95 GLU A O 1
ATOM 768 N N . ILE A 1 96 ? 15.626 9.510 -6.610 1.00 83.25 96 ILE A N 1
ATOM 769 C CA . ILE A 1 96 ? 15.752 9.856 -5.186 1.00 83.25 96 ILE A CA 1
ATOM 770 C C . ILE A 1 96 ? 14.571 9.343 -4.339 1.00 83.25 96 ILE A C 1
ATOM 772 O O . ILE A 1 96 ? 14.677 9.264 -3.118 1.00 83.25 96 ILE A O 1
ATOM 776 N N . PHE A 1 97 ? 13.457 8.972 -4.978 1.00 82.94 97 PHE A N 1
ATOM 777 C CA . PHE A 1 97 ? 12.269 8.404 -4.348 1.00 82.94 97 PHE A CA 1
ATOM 778 C C . PHE A 1 97 ? 12.117 6.896 -4.574 1.00 82.94 97 PHE A C 1
ATOM 780 O O . PHE A 1 97 ? 11.142 6.327 -4.087 1.00 82.94 97 PHE A O 1
ATOM 787 N N . ASN A 1 98 ? 13.051 6.214 -5.249 1.00 77.88 98 ASN A N 1
ATOM 788 C CA . ASN A 1 98 ? 12.928 4.774 -5.534 1.00 77.88 98 ASN A CA 1
ATOM 789 C C . ASN A 1 98 ? 12.676 3.944 -4.263 1.00 77.88 98 ASN A C 1
ATOM 791 O O . ASN A 1 98 ? 11.923 2.975 -4.286 1.00 77.88 98 ASN A O 1
ATOM 795 N N . THR A 1 99 ? 13.241 4.360 -3.128 1.00 77.56 99 THR A N 1
ATOM 796 C CA . THR A 1 99 ? 13.095 3.681 -1.832 1.00 77.56 99 THR A CA 1
ATOM 797 C C . THR A 1 99 ? 12.040 4.300 -0.913 1.00 77.56 99 THR A C 1
ATOM 799 O O . THR A 1 99 ? 11.872 3.840 0.212 1.00 77.56 99 THR A O 1
ATOM 802 N N . THR A 1 100 ? 11.295 5.316 -1.356 1.00 86.56 100 THR A N 1
ATOM 803 C CA . THR A 1 100 ? 10.283 6.004 -0.526 1.00 86.56 100 THR A CA 1
ATOM 804 C C . THR A 1 100 ? 8.934 6.180 -1.221 1.00 86.56 100 THR A C 1
ATOM 806 O O . THR A 1 100 ? 7.939 6.446 -0.547 1.00 86.56 100 THR A O 1
ATOM 809 N N . ALA A 1 101 ? 8.853 5.955 -2.536 1.00 89.12 101 ALA A N 1
ATOM 810 C CA . ALA A 1 101 ? 7.647 6.125 -3.343 1.00 89.12 101 ALA A CA 1
ATOM 811 C C . ALA A 1 101 ? 6.426 5.397 -2.761 1.00 89.12 101 ALA A C 1
ATOM 813 O O . ALA A 1 101 ? 5.366 6.005 -2.610 1.00 89.12 101 ALA A O 1
ATOM 814 N N . SER A 1 102 ? 6.566 4.131 -2.358 1.00 88.06 102 SER A N 1
ATOM 815 C CA . SER A 1 102 ? 5.464 3.380 -1.751 1.00 88.06 102 SER A CA 1
ATOM 816 C C . SER A 1 102 ? 5.051 3.918 -0.380 1.00 88.06 102 SER A C 1
ATOM 818 O O . SER A 1 102 ? 3.867 3.896 -0.060 1.00 88.06 102 SER A O 1
ATOM 820 N N . MET A 1 103 ? 5.977 4.459 0.420 1.00 89.38 103 MET A N 1
ATOM 821 C CA . MET A 1 103 ? 5.628 5.092 1.701 1.00 89.38 103 MET A CA 1
ATOM 822 C C . MET A 1 103 ? 4.822 6.374 1.472 1.00 89.38 103 MET A C 1
ATOM 824 O O . MET A 1 103 ? 3.830 6.610 2.161 1.00 89.38 103 MET A O 1
ATOM 828 N N . ILE A 1 104 ? 5.202 7.164 0.463 1.00 92.75 104 ILE A N 1
ATOM 829 C CA . ILE A 1 104 ? 4.457 8.356 0.044 1.00 92.75 104 ILE A CA 1
ATOM 830 C C . ILE A 1 104 ? 3.059 7.960 -0.447 1.00 92.75 104 ILE A C 1
ATOM 832 O O . ILE A 1 104 ? 2.077 8.572 -0.033 1.00 92.75 104 ILE A O 1
ATOM 836 N N . ALA A 1 105 ? 2.953 6.915 -1.273 1.00 95.62 105 ALA A N 1
ATOM 837 C CA . ALA A 1 105 ? 1.674 6.414 -1.769 1.00 95.62 105 ALA A CA 1
ATOM 838 C C . ALA A 1 105 ? 0.747 5.968 -0.625 1.00 95.62 105 ALA A C 1
ATOM 840 O O . ALA A 1 105 ? -0.391 6.426 -0.541 1.00 95.62 105 ALA A O 1
ATOM 841 N N . VAL A 1 106 ? 1.248 5.146 0.305 1.00 95.00 106 VAL A N 1
ATOM 842 C CA . VAL A 1 106 ? 0.481 4.685 1.475 1.00 95.00 106 VAL A CA 1
ATOM 843 C C . VAL A 1 106 ? 0.058 5.861 2.358 1.00 95.00 106 VAL A C 1
ATOM 845 O O . VAL A 1 106 ? -1.086 5.902 2.809 1.00 95.00 106 VAL A O 1
ATOM 848 N N . GLY A 1 107 ? 0.941 6.842 2.569 1.00 94.69 107 GLY A N 1
AT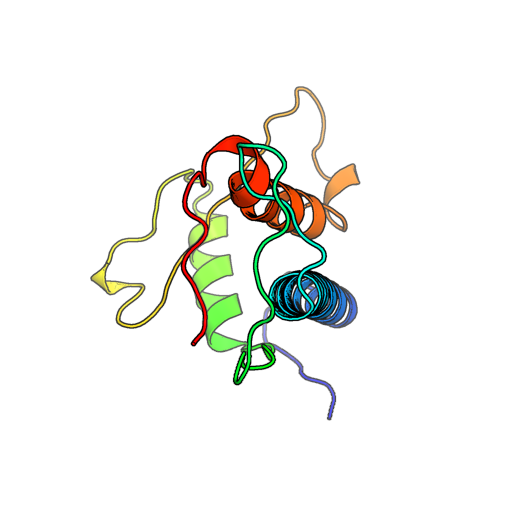OM 849 C CA . GLY A 1 107 ? 0.604 8.072 3.285 1.00 94.69 107 GLY A CA 1
ATOM 850 C C . GLY A 1 107 ? -0.491 8.880 2.583 1.00 94.69 107 GLY A C 1
ATOM 851 O O . GLY A 1 107 ? -1.436 9.324 3.233 1.00 94.69 107 GLY A O 1
ATOM 852 N N . SER A 1 108 ? -0.415 9.014 1.256 1.00 95.88 108 SER A N 1
ATOM 853 C CA . SER A 1 108 ? -1.431 9.696 0.450 1.00 95.88 108 SER A CA 1
ATOM 854 C C . SER A 1 108 ? -2.794 9.008 0.561 1.00 95.88 108 SER A C 1
ATOM 856 O O . SER A 1 108 ? -3.772 9.662 0.925 1.00 95.88 108 SER A O 1
ATOM 858 N N . TRP A 1 109 ? -2.866 7.692 0.346 1.00 97.00 109 TRP A N 1
ATOM 859 C CA . TRP A 1 109 ? -4.118 6.940 0.484 1.00 97.00 109 TRP A CA 1
ATOM 860 C C . TRP A 1 109 ? -4.669 7.004 1.911 1.00 97.00 109 TRP A C 1
ATOM 862 O O . TRP A 1 109 ? -5.850 7.279 2.103 1.00 97.00 109 TRP A O 1
ATOM 872 N N . GLY A 1 110 ? -3.817 6.842 2.928 1.00 95.50 110 GLY A N 1
ATOM 873 C CA . GLY A 1 110 ? -4.225 6.943 4.330 1.00 95.50 110 GLY A CA 1
ATOM 874 C C . GLY A 1 110 ? -4.741 8.334 4.716 1.00 95.50 110 GLY A C 1
ATOM 875 O O . GLY A 1 110 ? -5.630 8.448 5.562 1.00 95.50 110 GLY A O 1
ATOM 876 N N . SER A 1 111 ? -4.232 9.397 4.086 1.00 95.44 111 SER A N 1
ATOM 877 C CA . SER A 1 111 ? -4.665 10.771 4.370 1.00 95.44 111 SER A CA 1
ATOM 878 C C . SER A 1 111 ? -6.105 11.067 3.933 1.00 95.44 111 SER A C 1
ATOM 880 O O . SER A 1 111 ? -6.723 11.985 4.470 1.00 95.44 111 SER A O 1
ATOM 882 N N . GLN A 1 112 ? -6.680 10.255 3.034 1.00 96.00 112 GLN A N 1
ATOM 883 C CA . GLN A 1 112 ? -8.080 10.382 2.607 1.00 96.00 112 GLN A CA 1
ATOM 884 C C . GLN A 1 112 ? -9.048 10.297 3.796 1.00 96.00 112 GLN A C 1
ATOM 886 O O . GLN A 1 112 ? -10.051 11.007 3.832 1.00 96.00 112 GLN A O 1
ATOM 891 N N . LEU A 1 113 ? -8.715 9.501 4.817 1.00 95.38 113 LEU A N 1
ATOM 892 C CA . LEU A 1 113 ? -9.521 9.366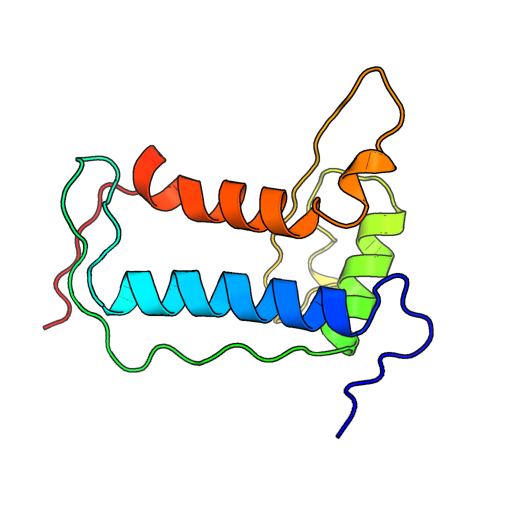 6.029 1.00 95.38 113 LEU A CA 1
ATOM 893 C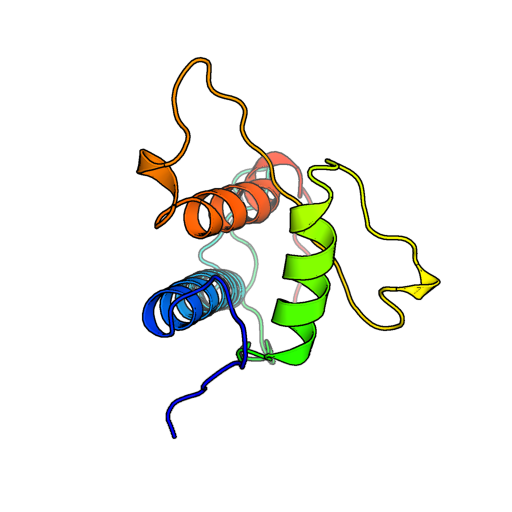 C . LEU A 1 113 ? -9.749 10.707 6.739 1.00 95.38 113 LEU A C 1
ATOM 895 O O . LEU A 1 113 ? -10.880 11.053 7.068 1.00 95.38 113 LEU A O 1
ATOM 899 N N . SER A 1 114 ? -8.686 11.483 6.944 1.00 94.94 114 SER A N 1
ATOM 900 C CA . SER A 1 114 ? -8.777 12.778 7.622 1.00 94.94 114 SER A CA 1
ATOM 901 C C . SER A 1 114 ? -9.125 13.930 6.678 1.00 94.94 114 SER A C 1
ATOM 903 O O . SER A 1 114 ? -9.342 15.039 7.146 1.00 94.94 114 SER A O 1
ATOM 905 N N . GLN A 1 115 ? -9.151 13.706 5.361 1.00 95.19 115 GLN A N 1
ATOM 906 C CA . GLN A 1 115 ? -9.483 14.739 4.372 1.00 95.19 115 GLN A CA 1
ATOM 907 C C . GLN A 1 115 ? -10.945 14.693 3.924 1.00 95.19 115 GLN A C 1
ATOM 909 O O . GLN A 1 115 ? -11.546 15.743 3.712 1.00 95.19 115 GLN A O 1
ATOM 914 N N . SER A 1 116 ? -11.524 13.501 3.752 1.00 95.31 116 SER A N 1
ATOM 915 C CA . SER A 1 116 ? -12.836 13.358 3.104 1.00 95.31 116 SER A CA 1
ATOM 916 C C . SER A 1 116 ? -13.815 12.435 3.826 1.00 95.31 116 SER A C 1
ATOM 918 O O . SER A 1 116 ? -15.026 12.575 3.636 1.00 95.31 116 SER A O 1
ATOM 920 N N . TYR A 1 117 ? -13.350 11.522 4.681 1.00 96.38 117 TYR A N 1
ATOM 921 C CA . TYR A 1 117 ? -14.241 10.594 5.376 1.00 96.38 117 TYR A CA 1
ATOM 922 C C . TYR A 1 117 ? -14.899 11.261 6.590 1.00 96.38 117 TYR A C 1
ATOM 924 O O . TYR A 1 117 ? -14.263 11.466 7.619 1.00 96.38 117 TYR A O 1
ATOM 932 N N . LYS A 1 118 ? -16.188 11.606 6.483 1.00 95.12 118 LYS A N 1
ATOM 933 C CA . LYS A 1 118 ? -16.954 12.267 7.563 1.00 95.12 118 LYS A CA 1
ATOM 934 C C . LYS A 1 118 ? -17.623 11.298 8.534 1.00 95.12 118 LYS A C 1
ATOM 936 O O . LYS A 1 118 ? -17.923 11.659 9.669 1.00 95.12 118 LYS A O 1
ATOM 941 N N . ASN A 1 119 ? -17.865 10.064 8.106 1.00 93.56 119 ASN A N 1
ATOM 942 C CA . ASN A 1 119 ? -18.628 9.118 8.910 1.00 93.56 119 ASN A CA 1
ATOM 943 C C . ASN A 1 119 ? -17.853 8.712 10.169 1.00 93.56 119 ASN A C 1
ATOM 945 O O . ASN A 1 119 ? -16.624 8.729 10.207 1.00 93.56 119 ASN A O 1
ATOM 949 N N . ASN A 1 120 ? -18.596 8.358 11.214 1.00 90.31 120 ASN A N 1
ATOM 950 C CA . ASN A 1 120 ? -18.032 7.820 12.444 1.00 90.31 120 ASN A CA 1
ATOM 951 C C . ASN A 1 120 ? -18.929 6.687 12.974 1.00 90.31 120 ASN A C 1
ATOM 953 O O . ASN A 1 120 ? -19.627 6.868 13.974 1.00 90.31 120 ASN A O 1
ATOM 957 N N . PRO A 1 121 ? -19.037 5.572 12.225 1.00 87.12 121 PRO A N 1
ATOM 958 C CA . PRO A 1 121 ? -20.002 4.523 12.524 1.00 87.12 121 PRO A CA 1
ATOM 959 C C . PRO A 1 121 ? -19.646 3.828 13.836 1.00 87.12 121 PRO A C 1
ATOM 961 O O . PRO A 1 121 ? -18.498 3.449 14.039 1.00 87.12 121 PRO A O 1
ATOM 964 N N . SER A 1 122 ? -20.635 3.634 14.710 1.00 82.19 122 SER A N 1
ATOM 965 C CA . SER A 1 122 ? -20.460 2.846 15.932 1.00 82.19 122 SER A CA 1
ATOM 966 C C . SER A 1 122 ? -20.057 1.411 15.589 1.00 82.19 122 SER A C 1
ATOM 968 O O . SER A 1 122 ? -20.605 0.820 14.662 1.00 82.19 122 SER A O 1
ATOM 970 N N . ASN A 1 123 ? -19.127 0.848 16.358 1.00 72.25 123 ASN A N 1
ATOM 971 C CA . ASN A 1 123 ? -18.676 -0.538 16.212 1.00 72.25 123 ASN A CA 1
ATOM 972 C C . ASN A 1 123 ? -19.303 -1.466 17.276 1.00 72.25 123 ASN A C 1
ATOM 974 O O . ASN A 1 123 ? -18.665 -2.416 17.738 1.00 72.25 123 ASN A O 1
ATOM 978 N N . THR A 1 124 ? -20.516 -1.106 17.713 1.00 61.00 124 THR A N 1
ATOM 979 C CA . THR A 1 124 ? -21.377 -1.859 18.644 1.00 61.00 124 THR A CA 1
ATOM 980 C C . THR A 1 124 ? -21.849 -3.163 18.033 1.00 61.00 124 THR A C 1
ATOM 982 O O . THR A 1 124 ? -22.372 -3.093 16.899 1.00 61.00 124 THR A O 1
#